Protein AF-A0A526VEE5-F1 (afdb_monomer_lite)

pLDDT: mean 74.76, std 13.21, range [40.16, 92.94]

Structure (mmCIF, N/CA/C/O backbone):
data_AF-A0A526VEE5-F1
#
_entry.id   AF-A0A526VEE5-F1
#
loop_
_atom_site.group_PDB
_atom_site.id
_atom_site.type_symbol
_atom_site.label_atom_id
_atom_site.label_alt_id
_atom_site.label_comp_id
_atom_site.label_asym_id
_atom_site.label_entity_id
_atom_site.label_seq_id
_atom_site.pdbx_PDB_ins_code
_atom_site.Cartn_x
_atom_site.Cartn_y
_atom_site.Cartn_z
_atom_site.occupancy
_atom_site.B_iso_or_equiv
_atom_site.auth_seq_id
_atom_site.auth_comp_id
_atom_site.auth_asym_id
_atom_site.auth_atom_id
_atom_site.pdbx_PDB_model_num
ATOM 1 N N . ALA A 1 1 ? -11.271 16.870 23.318 1.00 62.72 1 ALA A N 1
ATOM 2 C CA . ALA A 1 1 ? -11.645 16.564 21.915 1.00 62.72 1 ALA A CA 1
ATOM 3 C C . ALA A 1 1 ? -10.622 17.085 20.894 1.00 62.72 1 ALA A C 1
ATOM 5 O O . ALA A 1 1 ? -10.266 16.341 19.985 1.00 62.72 1 ALA A O 1
ATOM 6 N N . GLU A 1 2 ? -10.107 18.313 21.037 1.00 77.12 2 GLU A N 1
ATOM 7 C CA . GLU A 1 2 ? -9.151 18.901 20.077 1.00 77.12 2 GLU A CA 1
ATOM 8 C C . GLU A 1 2 ? -7.787 18.197 20.007 1.00 77.12 2 GLU A C 1
ATOM 10 O O . GLU A 1 2 ? -7.292 17.955 18.910 1.00 77.12 2 GLU A O 1
ATOM 15 N N . GLN A 1 3 ? -7.203 17.789 21.142 1.00 77.06 3 GLN A N 1
ATOM 16 C CA . GLN A 1 3 ? -5.915 17.071 21.160 1.00 77.06 3 GLN A CA 1
ATOM 17 C C . GLN A 1 3 ? -5.975 15.736 20.399 1.00 77.06 3 GLN A C 1
ATOM 19 O O . GLN A 1 3 ? -5.050 15.391 19.670 1.00 77.06 3 GLN A O 1
ATOM 24 N N . ARG A 1 4 ? -7.102 15.018 20.492 1.00 74.81 4 ARG A N 1
ATOM 25 C CA . ARG A 1 4 ? -7.322 13.742 19.793 1.00 74.81 4 ARG A CA 1
ATOM 26 C C . ARG A 1 4 ? -7.443 13.939 18.278 1.00 74.81 4 ARG A C 1
ATOM 28 O O . ARG A 1 4 ? -6.853 13.180 17.522 1.00 74.81 4 ARG A O 1
ATOM 35 N N . LYS A 1 5 ? -8.145 14.991 17.832 1.00 75.62 5 LYS A N 1
ATOM 36 C CA . LYS A 1 5 ? -8.223 15.364 16.406 1.00 75.62 5 LYS A CA 1
ATOM 37 C C . LYS A 1 5 ? -6.858 15.783 15.851 1.00 75.62 5 LYS A C 1
ATOM 39 O O . LYS A 1 5 ? -6.501 15.348 14.762 1.00 75.62 5 LYS A O 1
ATOM 44 N N . LYS A 1 6 ? -6.076 16.564 16.609 1.00 78.06 6 LYS A N 1
ATOM 45 C CA . LYS A 1 6 ? -4.706 16.953 16.229 1.00 78.06 6 LYS A CA 1
ATOM 46 C C . LYS A 1 6 ? -3.766 15.749 16.136 1.00 78.06 6 LYS A C 1
ATOM 48 O O . LYS A 1 6 ? -3.015 15.662 15.174 1.00 78.06 6 LYS A O 1
ATOM 53 N N . ALA A 1 7 ? -3.847 14.804 17.074 1.00 80.50 7 ALA A N 1
ATOM 54 C CA . ALA A 1 7 ? -3.053 13.575 17.034 1.00 80.50 7 ALA A CA 1
ATOM 55 C C . ALA A 1 7 ? -3.394 12.698 15.816 1.00 80.50 7 ALA A C 1
ATOM 57 O O . ALA A 1 7 ? -2.491 12.205 15.147 1.00 80.50 7 ALA A O 1
ATOM 58 N N . ILE A 1 8 ? -4.683 12.555 15.485 1.00 78.88 8 ILE A N 1
ATOM 59 C CA . ILE A 1 8 ? -5.128 11.824 14.287 1.00 78.88 8 ILE A CA 1
ATOM 60 C C . ILE A 1 8 ? -4.640 12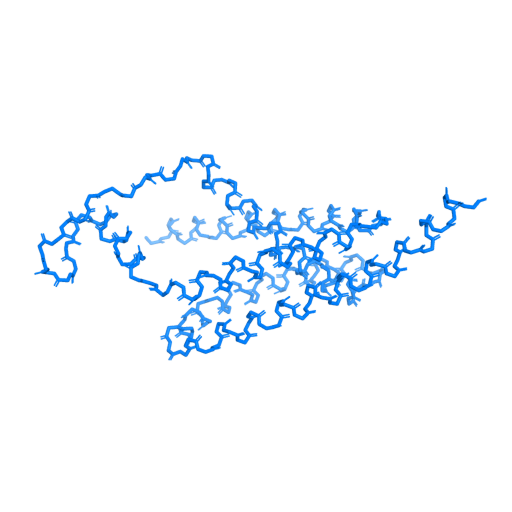.523 13.015 1.00 78.88 8 ILE A C 1
ATOM 62 O O . ILE A 1 8 ? -4.095 11.864 12.137 1.00 78.88 8 ILE A O 1
ATOM 66 N N . LEU A 1 9 ? -4.781 13.850 12.926 1.00 81.56 9 LEU A N 1
ATOM 67 C CA . LEU A 1 9 ? -4.309 14.622 11.776 1.00 81.56 9 LEU A CA 1
ATOM 68 C C . LEU A 1 9 ? -2.792 14.483 11.592 1.00 81.56 9 LEU A C 1
ATOM 70 O O . LEU A 1 9 ? -2.337 14.214 10.485 1.00 81.56 9 LEU A O 1
ATOM 74 N N . LEU A 1 10 ? -2.020 14.607 12.676 1.00 84.62 10 LEU A N 1
ATOM 75 C CA . LEU A 1 10 ? -0.569 14.427 12.651 1.00 84.62 10 LEU A CA 1
ATOM 76 C C . LEU A 1 10 ? -0.190 13.008 12.205 1.00 84.62 10 LEU A C 1
ATOM 78 O O . LEU A 1 10 ? 0.715 12.852 11.393 1.00 84.62 10 LEU A O 1
ATOM 82 N N . GLY A 1 11 ? -0.915 11.989 12.681 1.00 81.56 11 GLY A N 1
ATOM 83 C CA . GLY A 1 11 ? -0.725 10.600 12.266 1.00 81.56 11 GLY A CA 1
ATOM 84 C C . GLY A 1 11 ? -1.011 10.378 10.780 1.00 81.56 11 GLY A C 1
ATOM 85 O O . GLY A 1 11 ? -0.203 9.761 10.094 1.00 81.56 11 GLY A O 1
ATOM 86 N N . VAL A 1 12 ? -2.111 10.931 10.256 1.00 78.50 12 VAL A N 1
ATOM 87 C CA . VAL A 1 12 ? -2.458 10.845 8.825 1.00 78.50 12 VAL A CA 1
ATOM 88 C C . VAL A 1 12 ? -1.414 11.553 7.967 1.00 78.50 12 VAL A C 1
ATOM 90 O O . VAL A 1 12 ? -0.979 10.998 6.959 1.00 78.50 12 VAL A O 1
ATOM 93 N N . VAL A 1 13 ? -0.969 12.746 8.367 1.00 83.56 13 VAL A N 1
ATOM 94 C CA . VAL A 1 13 ? 0.068 13.495 7.644 1.00 83.56 13 VAL A CA 1
ATOM 95 C C . VAL A 1 13 ? 1.393 12.732 7.655 1.00 83.56 13 VAL A C 1
ATOM 97 O O . VAL A 1 13 ? 1.982 12.533 6.596 1.00 83.56 13 VAL A O 1
ATOM 100 N N . ALA A 1 14 ? 1.834 12.238 8.815 1.00 82.56 14 ALA A N 1
ATOM 101 C CA . ALA A 1 14 ? 3.068 11.464 8.932 1.00 82.56 14 ALA A CA 1
ATOM 102 C C . ALA A 1 14 ? 3.020 10.169 8.103 1.00 82.56 14 ALA A C 1
ATOM 104 O O . ALA A 1 14 ? 3.958 9.882 7.360 1.00 82.56 14 ALA A O 1
ATOM 105 N N . ALA A 1 15 ? 1.909 9.427 8.164 1.00 78.62 15 ALA A N 1
ATOM 106 C CA . ALA A 1 15 ? 1.699 8.229 7.352 1.00 78.62 15 ALA A CA 1
ATOM 107 C C . ALA A 1 15 ? 1.706 8.548 5.850 1.00 78.62 15 ALA A C 1
ATOM 109 O O . ALA A 1 15 ? 2.305 7.823 5.061 1.00 78.62 15 ALA A O 1
ATOM 110 N N . THR A 1 16 ? 1.098 9.667 5.450 1.00 78.44 16 THR A N 1
ATOM 111 C CA . THR A 1 16 ? 1.080 10.122 4.052 1.00 78.44 16 THR A CA 1
ATOM 112 C C . THR A 1 16 ? 2.489 10.433 3.555 1.00 78.44 16 THR A C 1
ATOM 114 O O . THR A 1 16 ? 2.872 9.975 2.482 1.00 78.44 16 THR A O 1
ATOM 117 N N . VAL A 1 17 ? 3.288 11.156 4.345 1.00 83.62 17 VAL A N 1
ATOM 118 C CA . VAL A 1 17 ? 4.681 11.478 4.001 1.00 83.62 17 VAL A CA 1
ATOM 119 C C . VAL A 1 17 ? 5.518 10.208 3.869 1.00 83.62 17 VAL A C 1
ATOM 121 O O . VAL A 1 17 ? 6.243 10.065 2.886 1.00 83.62 17 VAL A O 1
ATOM 124 N N . LEU A 1 18 ? 5.379 9.263 4.805 1.00 80.12 18 LEU A N 1
ATOM 125 C CA . LEU A 1 18 ? 6.077 7.979 4.738 1.00 80.12 18 LEU A CA 1
ATOM 126 C C . LEU A 1 18 ? 5.711 7.213 3.460 1.00 80.12 18 LEU A C 1
ATOM 128 O O . LEU A 1 18 ? 6.597 6.715 2.768 1.00 80.12 18 LEU A O 1
ATOM 132 N N . ARG A 1 19 ? 4.423 7.191 3.101 1.00 80.38 19 ARG A N 1
ATOM 133 C CA . ARG A 1 19 ? 3.922 6.513 1.900 1.00 80.38 19 ARG A CA 1
ATOM 134 C C . ARG A 1 19 ? 4.427 7.161 0.612 1.00 80.38 19 ARG A C 1
ATOM 136 O O . ARG A 1 19 ? 4.802 6.449 -0.313 1.00 80.38 19 ARG A O 1
ATOM 143 N N . ILE A 1 20 ? 4.489 8.494 0.563 1.00 80.19 20 ILE A N 1
ATOM 144 C CA . ILE A 1 20 ? 5.091 9.240 -0.556 1.00 80.19 20 ILE A CA 1
ATOM 145 C C . ILE A 1 20 ? 6.585 8.931 -0.669 1.00 80.19 20 ILE A C 1
ATOM 147 O O . ILE A 1 20 ? 7.071 8.670 -1.769 1.00 80.19 20 ILE A O 1
ATOM 151 N N . GLY A 1 21 ? 7.307 8.905 0.453 1.00 82.94 21 GLY A N 1
ATOM 152 C CA . GLY A 1 21 ? 8.719 8.524 0.480 1.00 82.94 21 GLY A CA 1
ATOM 153 C C . GLY A 1 21 ? 8.942 7.102 -0.040 1.00 82.94 21 GLY A C 1
ATOM 154 O O . GLY A 1 21 ? 9.762 6.890 -0.933 1.00 82.94 21 GLY A O 1
ATOM 155 N N . PHE A 1 22 ? 8.162 6.137 0.452 1.00 77.38 22 PHE A N 1
ATOM 156 C CA . PHE A 1 22 ? 8.235 4.744 0.015 1.00 77.38 22 PHE A CA 1
ATOM 157 C C . PHE A 1 22 ? 7.891 4.584 -1.470 1.00 77.38 22 PHE A C 1
ATOM 159 O O . PHE A 1 22 ? 8.574 3.860 -2.191 1.00 77.38 22 PHE A O 1
ATOM 166 N N . ALA A 1 23 ? 6.882 5.310 -1.956 1.00 76.25 23 ALA A N 1
ATOM 167 C CA . ALA A 1 23 ? 6.512 5.341 -3.365 1.00 76.25 23 ALA A CA 1
ATOM 168 C C . ALA A 1 23 ? 7.638 5.866 -4.255 1.00 76.25 23 ALA A C 1
ATOM 170 O O . ALA A 1 23 ? 7.978 5.233 -5.252 1.00 76.25 23 ALA A O 1
ATOM 171 N N . ALA A 1 24 ? 8.250 6.992 -3.883 1.00 78.00 24 ALA A N 1
ATOM 172 C CA . ALA A 1 24 ? 9.354 7.570 -4.641 1.00 78.00 24 ALA A CA 1
ATOM 173 C C . ALA A 1 24 ? 10.543 6.601 -4.732 1.00 78.00 24 ALA A C 1
ATOM 175 O O . ALA A 1 24 ? 11.116 6.422 -5.808 1.00 78.00 24 ALA A O 1
ATOM 176 N N . ILE A 1 25 ? 10.869 5.928 -3.624 1.00 80.38 25 ILE A N 1
ATOM 177 C CA . ILE A 1 25 ? 11.913 4.899 -3.575 1.00 80.38 25 ILE A CA 1
ATOM 178 C C . ILE A 1 25 ? 11.522 3.696 -4.448 1.00 80.38 25 ILE A C 1
ATOM 180 O O . ILE A 1 25 ? 12.329 3.232 -5.249 1.00 80.38 25 ILE A O 1
ATOM 184 N N . THR A 1 26 ? 10.271 3.240 -4.366 1.00 75.12 26 THR A N 1
ATOM 185 C CA . THR A 1 26 ? 9.748 2.098 -5.134 1.00 75.12 26 THR A CA 1
ATOM 186 C C . THR A 1 26 ? 9.758 2.363 -6.634 1.00 75.12 26 THR A C 1
ATOM 188 O O . THR A 1 26 ? 10.127 1.479 -7.392 1.00 75.12 26 THR A O 1
ATOM 191 N N . VAL A 1 27 ? 9.431 3.575 -7.089 1.00 74.62 27 VAL A N 1
ATOM 192 C CA . VAL A 1 27 ? 9.511 3.944 -8.515 1.00 74.62 27 VAL A CA 1
ATOM 193 C C . VAL A 1 27 ? 10.948 3.861 -9.025 1.00 74.62 27 VAL A C 1
ATOM 195 O O . VAL A 1 27 ? 11.180 3.421 -10.148 1.00 74.62 27 VAL A O 1
ATOM 198 N N . LYS A 1 28 ? 11.930 4.248 -8.204 1.00 75.75 28 LYS A N 1
ATOM 199 C CA . LYS A 1 28 ? 13.348 4.100 -8.558 1.00 75.75 28 LYS A CA 1
ATOM 200 C C . LYS A 1 28 ? 13.797 2.641 -8.522 1.00 75.75 28 LYS A C 1
ATOM 202 O O . LYS A 1 28 ? 14.560 2.233 -9.388 1.00 75.75 28 LYS A O 1
ATOM 207 N N . LEU A 1 29 ? 13.287 1.857 -7.575 1.00 72.94 29 LEU A N 1
ATOM 208 C CA . LEU A 1 29 ? 13.526 0.418 -7.502 1.00 72.94 29 LEU A CA 1
ATOM 209 C C . LEU A 1 29 ? 12.853 -0.334 -8.663 1.00 72.94 29 LEU A C 1
ATOM 211 O O . LEU A 1 29 ? 13.414 -1.312 -9.130 1.00 72.94 29 LEU A O 1
ATOM 215 N N . LEU A 1 30 ? 11.698 0.115 -9.167 1.00 69.88 30 LEU A N 1
ATOM 216 C CA . LEU A 1 30 ? 10.987 -0.497 -10.301 1.00 69.88 30 LEU A CA 1
ATOM 217 C C . LEU A 1 30 ? 11.780 -0.434 -11.610 1.00 69.88 30 LEU A C 1
ATOM 219 O O . LEU A 1 30 ? 11.491 -1.205 -12.515 1.00 69.88 30 LEU A O 1
ATOM 223 N N . ALA A 1 31 ? 12.790 0.434 -11.707 1.00 68.12 31 ALA A N 1
ATOM 224 C CA . ALA A 1 31 ? 13.745 0.398 -12.813 1.00 68.12 31 ALA A CA 1
ATOM 225 C C . ALA A 1 31 ? 14.658 -0.847 -12.771 1.00 68.12 31 ALA A C 1
ATOM 227 O O . ALA A 1 31 ? 15.352 -1.133 -13.744 1.00 68.12 31 ALA A O 1
ATOM 228 N N . ILE A 1 32 ? 14.682 -1.580 -11.651 1.00 74.94 32 ILE A N 1
ATOM 229 C CA . ILE A 1 32 ? 15.401 -2.844 -11.505 1.00 74.94 32 ILE A CA 1
ATOM 230 C C . ILE A 1 32 ? 14.524 -3.971 -12.056 1.00 74.94 32 ILE A C 1
ATOM 232 O O . ILE A 1 32 ? 13.465 -4.293 -11.507 1.00 74.94 32 ILE A O 1
ATOM 236 N N . VAL A 1 33 ? 15.016 -4.606 -13.120 1.00 71.62 33 VAL A N 1
ATOM 237 C CA . VAL A 1 33 ? 14.401 -5.782 -13.744 1.00 71.62 33 VAL A CA 1
ATOM 238 C C . VAL A 1 33 ? 14.165 -6.869 -12.690 1.00 71.62 33 VAL A C 1
ATOM 240 O O . VAL A 1 33 ? 15.072 -7.249 -11.951 1.00 71.62 33 VAL A O 1
ATOM 243 N N . GLY A 1 34 ? 12.930 -7.371 -12.615 1.00 76.44 34 GLY A N 1
ATOM 244 C CA . GLY A 1 34 ? 12.530 -8.443 -11.695 1.00 76.44 34 GLY A CA 1
ATOM 245 C C . GLY A 1 34 ? 11.903 -7.986 -10.375 1.00 76.44 34 GLY A C 1
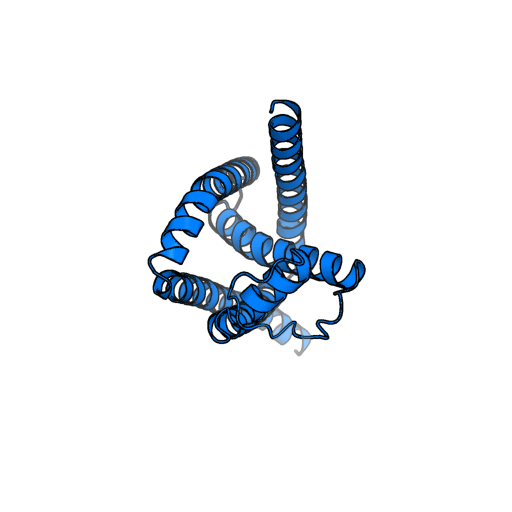ATOM 246 O O . GLY A 1 34 ? 11.275 -8.803 -9.699 1.00 76.44 34 GLY A O 1
ATOM 247 N N . LEU A 1 35 ? 11.955 -6.696 -10.022 1.00 79.75 35 LEU A N 1
ATOM 248 C CA . LEU A 1 35 ? 11.251 -6.214 -8.828 1.00 79.75 35 LEU A CA 1
ATOM 249 C C . LEU A 1 35 ? 9.729 -6.323 -8.976 1.00 79.75 35 LEU A C 1
ATOM 251 O O . LEU A 1 35 ? 9.035 -6.668 -8.021 1.00 79.75 35 LEU A O 1
ATOM 255 N N . LEU A 1 36 ? 9.206 -6.069 -10.176 1.00 81.50 36 LEU A N 1
ATOM 256 C CA . LEU A 1 36 ? 7.778 -6.181 -10.468 1.00 81.50 36 LEU A CA 1
ATOM 257 C C . LEU A 1 36 ? 7.274 -7.621 -10.246 1.00 81.50 36 LEU A C 1
ATOM 259 O O . LEU A 1 36 ? 6.211 -7.822 -9.656 1.00 81.50 36 LEU A O 1
ATOM 263 N N . LEU A 1 37 ? 8.093 -8.618 -10.605 1.00 86.94 37 LEU A N 1
ATOM 264 C CA . LEU A 1 37 ? 7.843 -10.034 -10.321 1.00 86.94 37 LEU A CA 1
ATOM 265 C C . LEU A 1 37 ? 7.860 -10.323 -8.810 1.00 86.94 37 LEU A C 1
ATOM 267 O O . LEU A 1 37 ? 6.937 -10.955 -8.297 1.00 86.94 37 LEU A O 1
ATOM 271 N N . ALA A 1 38 ? 8.869 -9.828 -8.085 1.00 85.62 38 ALA A N 1
ATOM 272 C CA . ALA A 1 38 ? 8.962 -9.988 -6.631 1.00 85.62 38 ALA A CA 1
ATOM 273 C C . ALA A 1 38 ? 7.762 -9.357 -5.901 1.00 85.62 38 ALA A C 1
ATOM 275 O O . ALA A 1 38 ? 7.203 -9.957 -4.982 1.00 85.62 38 ALA A O 1
ATOM 276 N N . GLY A 1 39 ? 7.325 -8.179 -6.349 1.00 83.75 39 GLY A N 1
ATOM 277 C CA . GLY A 1 39 ? 6.132 -7.503 -5.853 1.00 83.75 39 GLY A CA 1
ATOM 278 C C . GLY A 1 39 ? 4.852 -8.306 -6.092 1.00 83.75 39 GLY A C 1
ATOM 279 O O . GLY A 1 39 ? 4.024 -8.419 -5.191 1.00 83.75 39 GLY A O 1
ATOM 280 N N . GLY A 1 40 ? 4.720 -8.929 -7.268 1.00 86.31 40 GLY A N 1
ATOM 281 C CA . GLY A 1 40 ? 3.597 -9.814 -7.583 1.00 86.31 40 GLY A CA 1
ATOM 282 C C . GLY A 1 40 ? 3.561 -11.059 -6.690 1.00 86.31 40 GLY A C 1
ATOM 283 O O . GLY A 1 40 ? 2.506 -11.415 -6.166 1.00 86.31 40 GLY A O 1
ATOM 284 N N . ILE A 1 41 ? 4.718 -11.677 -6.427 1.00 89.31 41 ILE A N 1
ATOM 285 C CA . ILE A 1 41 ? 4.842 -12.817 -5.501 1.00 89.31 41 ILE A CA 1
ATOM 286 C C . ILE A 1 41 ? 4.479 -12.405 -4.065 1.00 89.31 41 ILE A C 1
ATOM 288 O O . ILE A 1 41 ? 3.740 -13.119 -3.382 1.00 89.31 41 ILE A O 1
ATOM 292 N N . LEU A 1 42 ? 4.956 -11.243 -3.608 1.00 86.25 42 LEU A N 1
ATOM 293 C CA . LEU A 1 42 ? 4.624 -10.697 -2.291 1.00 86.25 42 LEU A CA 1
ATOM 294 C C . LEU A 1 42 ? 3.112 -10.453 -2.152 1.00 86.25 42 LEU A C 1
ATOM 296 O O . LEU A 1 42 ? 2.507 -10.864 -1.159 1.00 86.25 42 LEU A O 1
ATOM 300 N N . LEU A 1 43 ? 2.490 -9.835 -3.160 1.00 85.88 43 LEU A N 1
ATOM 301 C CA . LEU A 1 43 ? 1.045 -9.603 -3.199 1.00 85.88 43 LEU A CA 1
ATOM 302 C C . LEU A 1 43 ? 0.251 -10.910 -3.203 1.00 85.88 43 LEU A C 1
ATOM 304 O O . LEU A 1 43 ? -0.759 -11.009 -2.509 1.00 85.88 43 LEU A O 1
ATOM 308 N N . LEU A 1 44 ? 0.723 -11.937 -3.913 1.00 90.06 44 LEU A N 1
ATOM 309 C CA . LEU A 1 44 ? 0.098 -13.259 -3.909 1.00 90.06 44 LEU A CA 1
ATOM 310 C C . LEU A 1 44 ? 0.129 -13.892 -2.507 1.00 90.06 44 LEU A C 1
ATOM 312 O O . LEU A 1 44 ? -0.873 -14.449 -2.054 1.00 90.06 44 LEU A O 1
ATOM 316 N N . TRP A 1 45 ? 1.245 -13.755 -1.783 1.00 88.00 45 TRP A N 1
ATOM 317 C CA . TRP A 1 45 ? 1.353 -14.204 -0.392 1.00 88.00 45 TRP A CA 1
ATOM 318 C C . TRP A 1 45 ? 0.382 -13.456 0.533 1.00 88.00 45 TRP A C 1
ATOM 320 O O . TRP A 1 45 ? -0.288 -14.082 1.360 1.00 88.00 45 TRP A O 1
ATOM 330 N N . VAL A 1 46 ? 0.247 -12.134 0.374 1.00 85.19 46 VAL A N 1
ATOM 331 C CA . VAL A 1 46 ? -0.737 -11.341 1.129 1.00 85.19 46 VAL A CA 1
ATOM 332 C C . VAL A 1 46 ? -2.161 -11.755 0.794 1.00 85.19 46 VAL A C 1
ATOM 334 O O . VAL A 1 46 ? -2.963 -11.930 1.706 1.00 85.19 46 VAL A O 1
ATOM 337 N N . CYS A 1 47 ? -2.467 -11.978 -0.481 1.00 88.44 47 CYS A N 1
ATOM 338 C CA . CYS A 1 47 ? -3.765 -12.465 -0.925 1.00 88.44 47 CYS A CA 1
ATOM 339 C C . CYS A 1 47 ? -4.102 -13.813 -0.272 1.00 88.44 47 CYS A C 1
ATOM 341 O O . CYS A 1 47 ? -5.183 -13.980 0.290 1.00 88.44 47 CYS A O 1
ATOM 343 N N . TRP A 1 48 ? -3.159 -14.758 -0.263 1.00 88.94 48 TRP A N 1
ATOM 344 C CA . TRP A 1 48 ? -3.329 -16.042 0.419 1.00 88.94 48 TRP A CA 1
ATOM 345 C C . TRP A 1 48 ? -3.563 -15.875 1.925 1.00 88.94 48 TRP A C 1
ATOM 347 O O . TRP A 1 48 ? -4.479 -16.474 2.496 1.00 88.94 48 TRP A O 1
ATOM 357 N N . LYS A 1 49 ? -2.760 -15.032 2.580 1.00 84.31 49 LYS A N 1
ATOM 358 C CA . LYS A 1 49 ? -2.901 -14.740 4.008 1.00 84.31 49 LYS A CA 1
ATOM 359 C C . LYS A 1 49 ? -4.265 -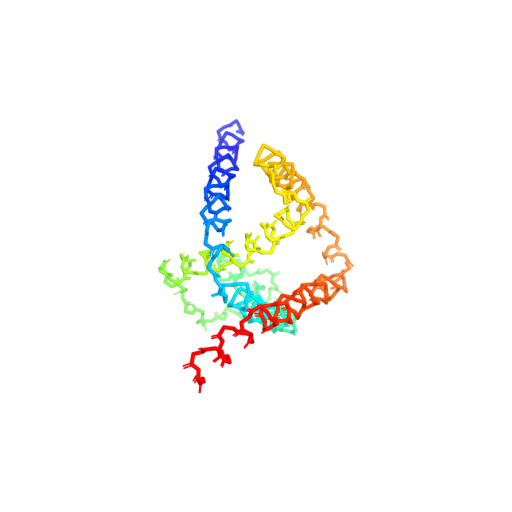14.119 4.320 1.00 84.31 49 LYS A C 1
ATOM 361 O O . LYS A 1 49 ? -4.918 -14.570 5.259 1.00 84.31 49 LYS A O 1
ATOM 366 N N . MET A 1 50 ? -4.697 -13.144 3.523 1.00 83.62 50 MET A N 1
ATOM 367 C CA . MET A 1 50 ? -5.983 -12.467 3.672 1.00 83.62 50 MET A CA 1
ATOM 368 C C . MET A 1 50 ? -7.140 -13.438 3.440 1.00 83.62 50 MET A C 1
ATOM 370 O O . MET A 1 50 ? -8.065 -13.475 4.238 1.00 83.62 50 MET A O 1
ATOM 374 N N . TYR A 1 51 ? -7.073 -14.294 2.418 1.00 88.81 51 TYR A N 1
ATOM 375 C CA . TYR A 1 51 ? -8.072 -15.343 2.200 1.00 88.81 51 TYR A CA 1
ATOM 376 C C . TYR A 1 51 ? -8.211 -16.271 3.412 1.00 88.81 51 TYR A C 1
ATOM 378 O O . TYR A 1 51 ? -9.326 -16.579 3.835 1.00 88.81 51 TYR A O 1
ATOM 386 N N . ARG A 1 52 ? -7.082 -16.686 4.000 1.00 87.06 52 ARG A N 1
ATOM 387 C CA . ARG A 1 52 ? -7.072 -17.520 5.207 1.00 87.06 52 ARG A CA 1
ATOM 388 C C . ARG A 1 52 ? -7.732 -16.804 6.389 1.00 87.06 52 ARG A C 1
ATOM 390 O O . ARG A 1 52 ? -8.543 -17.409 7.075 1.00 87.06 52 ARG A O 1
ATOM 397 N N . GLU A 1 53 ? -7.421 -15.528 6.591 1.00 80.75 53 GLU A N 1
ATOM 398 C CA . GLU A 1 53 ? -7.988 -14.694 7.660 1.00 80.75 53 GLU A CA 1
ATOM 399 C C . GLU A 1 53 ? -9.494 -14.428 7.457 1.00 80.75 53 GLU A C 1
ATOM 401 O O . GLU A 1 53 ? -10.262 -14.481 8.409 1.00 80.75 53 GLU A O 1
ATOM 406 N N . LEU A 1 54 ? -9.955 -14.276 6.210 1.00 79.19 54 LEU A N 1
ATOM 407 C CA . LEU A 1 54 ? -11.381 -14.163 5.862 1.00 79.19 54 LEU A CA 1
ATOM 408 C C . LEU A 1 54 ? -12.164 -15.472 6.091 1.00 79.19 54 LEU A C 1
ATOM 410 O O . LEU A 1 54 ? -13.363 -15.435 6.380 1.00 79.19 54 LEU A O 1
ATOM 414 N N . ARG A 1 55 ? -11.512 -16.629 5.907 1.00 78.94 55 ARG A N 1
ATOM 415 C CA . ARG A 1 55 ? -12.112 -17.969 6.061 1.00 78.94 55 ARG A CA 1
ATOM 416 C C . ARG A 1 55 ? -12.167 -18.414 7.520 1.00 78.94 55 ARG A C 1
ATOM 418 O O . ARG A 1 55 ? -13.137 -19.061 7.912 1.00 78.94 55 ARG A O 1
ATOM 425 N N . THR A 1 56 ? -11.175 -18.046 8.322 1.00 70.56 56 THR A N 1
ATOM 426 C CA . THR A 1 56 ? -11.189 -18.222 9.778 1.00 70.56 56 THR A CA 1
ATOM 427 C C . THR A 1 56 ? -12.003 -17.086 10.406 1.00 70.56 56 THR A C 1
ATOM 429 O O . THR A 1 56 ? -11.472 -16.120 10.933 1.00 70.56 56 THR A O 1
ATOM 432 N N . SER A 1 57 ? -13.326 -17.152 10.261 1.00 54.81 57 SER A N 1
ATOM 433 C CA . SER A 1 57 ? -14.256 -16.125 10.743 1.00 54.81 57 SER A CA 1
ATOM 434 C C . SER A 1 57 ? -14.110 -15.880 12.252 1.00 54.81 57 SER A C 1
ATOM 436 O O . SER A 1 57 ? -14.466 -16.785 12.987 1.00 54.81 57 SER A O 1
ATOM 438 N N . HIS A 1 58 ? -13.680 -14.673 12.663 1.00 51.50 58 HIS A N 1
ATOM 439 C CA . HIS A 1 58 ? -14.007 -13.845 13.860 1.00 51.50 58 HIS A CA 1
ATOM 440 C C . HIS A 1 58 ? -14.352 -14.476 15.239 1.00 51.50 58 HIS A C 1
ATOM 442 O O . HIS A 1 58 ? -14.632 -13.720 16.165 1.00 51.50 58 HIS A O 1
ATOM 448 N N . ALA A 1 59 ? -14.345 -15.795 15.426 1.00 47.88 59 ALA A N 1
ATOM 449 C CA . ALA A 1 59 ? -14.477 -16.437 16.733 1.00 47.88 59 ALA A CA 1
ATOM 450 C C . ALA A 1 59 ? -13.234 -16.124 17.583 1.00 47.88 59 ALA A C 1
ATOM 452 O O . ALA A 1 59 ? -13.365 -15.696 18.723 1.00 47.88 59 ALA A O 1
ATOM 453 N N . ASP A 1 60 ? -12.052 -16.148 16.958 1.00 52.47 60 ASP A N 1
ATOM 454 C CA . ASP A 1 60 ? -10.779 -15.785 17.593 1.00 52.47 60 ASP A CA 1
ATOM 455 C C . ASP A 1 60 ? -10.635 -14.265 17.848 1.00 52.47 60 ASP A C 1
ATOM 457 O O . ASP A 1 60 ? -9.839 -13.846 18.686 1.00 52.47 60 ASP A O 1
ATOM 461 N N . GLU A 1 61 ? -11.364 -13.405 17.120 1.00 51.97 61 GLU A N 1
ATOM 462 C CA . GLU A 1 61 ? -11.244 -11.937 17.242 1.00 51.97 61 GLU A CA 1
ATOM 463 C C . GLU A 1 61 ? -12.140 -11.368 18.351 1.00 51.97 61 GLU A C 1
ATOM 465 O O . GLU A 1 61 ? -11.735 -10.431 19.043 1.00 51.97 61 GLU A O 1
ATOM 470 N N . LEU A 1 62 ? -13.311 -11.981 18.577 1.00 51.28 62 LEU A N 1
ATOM 471 C CA . LEU A 1 62 ? -14.118 -11.780 19.786 1.00 51.28 62 LEU A CA 1
ATOM 472 C C . LEU A 1 62 ? -13.336 -12.219 21.028 1.00 51.28 62 LEU A C 1
ATOM 474 O O . LEU A 1 62 ? -13.177 -11.420 21.944 1.00 51.28 62 LEU A O 1
ATOM 478 N N . GLU A 1 63 ? -12.728 -13.406 20.993 1.00 51.16 63 GLU A N 1
ATOM 479 C CA . GLU A 1 63 ? -11.899 -13.939 22.083 1.00 51.16 63 GLU A CA 1
ATOM 480 C C . GLU A 1 63 ? -10.655 -13.058 22.349 1.00 51.16 63 GLU A C 1
ATOM 482 O O . GLU A 1 63 ? -10.298 -12.778 23.495 1.00 51.16 63 GLU A O 1
ATOM 487 N N . ALA A 1 64 ? -10.021 -12.516 21.299 1.00 52.78 64 ALA A N 1
ATOM 488 C CA . ALA A 1 64 ? -8.915 -11.563 21.430 1.00 52.78 64 ALA A CA 1
ATOM 489 C C . ALA A 1 64 ? -9.349 -10.180 21.958 1.00 52.78 64 ALA A C 1
ATOM 491 O O . ALA A 1 64 ? -8.574 -9.520 22.656 1.00 52.78 64 ALA A O 1
ATOM 492 N N . THR A 1 65 ? -10.566 -9.733 21.637 1.00 51.91 65 THR A N 1
ATOM 493 C CA . THR A 1 65 ? -11.125 -8.457 22.111 1.00 51.91 65 THR A CA 1
ATOM 494 C C . THR A 1 65 ? -11.581 -8.558 23.567 1.00 51.91 65 THR A C 1
ATOM 496 O O . THR A 1 65 ? -11.287 -7.660 24.355 1.00 51.91 65 THR A O 1
ATOM 499 N N . GLU A 1 66 ? -12.209 -9.671 23.953 1.00 57.22 66 GLU A N 1
ATOM 500 C CA . GLU A 1 66 ? -12.576 -9.998 25.338 1.00 57.22 66 GLU A CA 1
ATOM 501 C C . GLU A 1 66 ? -11.327 -10.134 26.230 1.00 57.22 66 GLU A C 1
ATOM 503 O O . GLU A 1 66 ? -11.274 -9.583 27.333 1.00 57.22 66 GLU A O 1
ATOM 508 N N . ALA A 1 67 ? -10.251 -10.743 25.713 1.00 54.91 67 ALA A N 1
ATOM 509 C CA . ALA A 1 67 ? -8.965 -10.833 26.409 1.00 54.91 67 ALA A CA 1
ATOM 510 C C . ALA A 1 67 ? -8.265 -9.471 26.610 1.00 54.91 67 ALA A C 1
ATOM 512 O O . ALA A 1 67 ? -7.469 -9.309 27.539 1.00 54.91 67 ALA A O 1
ATOM 513 N N . LEU A 1 68 ? -8.531 -8.485 25.745 1.00 54.19 68 LEU A N 1
ATOM 514 C CA . LEU A 1 68 ? -7.999 -7.122 25.861 1.00 54.19 68 LEU A CA 1
ATOM 515 C C . LEU A 1 68 ? -8.861 -6.227 26.765 1.00 54.19 68 LEU A C 1
ATOM 517 O O . LEU A 1 68 ? -8.318 -5.317 27.394 1.00 54.19 68 LEU A O 1
ATOM 521 N N . SER A 1 69 ? -10.175 -6.465 26.838 1.00 56.38 69 SER A N 1
ATOM 522 C CA . SER A 1 69 ? -11.120 -5.641 27.601 1.00 56.38 69 SER A CA 1
ATOM 523 C C . SER A 1 69 ? -11.311 -6.084 29.057 1.00 56.38 69 SER A C 1
ATOM 525 O O . SER A 1 69 ? -11.879 -5.312 29.828 1.00 56.38 69 SER A O 1
ATOM 527 N N . ASN A 1 70 ? -10.868 -7.291 29.456 1.00 52.91 70 ASN A N 1
ATOM 528 C CA . ASN A 1 70 ? -11.212 -7.899 30.761 1.00 52.91 70 ASN A CA 1
ATOM 529 C C . ASN A 1 70 ? -12.728 -7.848 31.059 1.00 52.91 70 ASN A C 1
ATOM 531 O O . ASN A 1 70 ? -13.142 -7.767 32.213 1.00 52.91 70 ASN A O 1
ATOM 535 N N . SER A 1 71 ? -13.563 -7.832 30.022 1.00 47.47 71 SER A N 1
ATOM 536 C CA . SER A 1 71 ? -15.016 -7.781 30.154 1.00 47.47 71 SER A CA 1
ATOM 537 C C . SER A 1 71 ? -15.583 -8.945 29.361 1.00 47.47 71 SER A C 1
ATOM 539 O O . SER A 1 71 ? -15.354 -9.023 28.156 1.00 47.47 71 SER A O 1
ATOM 541 N N . ASP A 1 72 ? -16.291 -9.839 30.044 1.00 47.69 72 ASP A N 1
ATOM 542 C CA . ASP A 1 72 ? -17.043 -10.925 29.423 1.00 47.69 72 ASP A CA 1
ATOM 543 C C . ASP A 1 72 ? -18.233 -10.314 28.663 1.00 47.69 72 ASP A C 1
ATOM 545 O O . ASP A 1 72 ? -19.143 -9.743 29.272 1.00 47.69 72 ASP A O 1
ATOM 549 N N . LEU A 1 73 ? -18.177 -10.331 27.328 1.00 55.97 73 LEU A N 1
ATOM 550 C CA . LEU A 1 73 ? -19.203 -9.729 26.473 1.00 55.97 73 LEU A CA 1
ATOM 551 C C . LEU A 1 73 ? -20.307 -10.735 26.115 1.00 55.97 73 LEU A C 1
ATOM 553 O O . LEU A 1 73 ? -21.364 -10.309 25.644 1.00 55.97 73 LEU A O 1
ATOM 557 N N . ASN A 1 74 ? -20.085 -12.036 26.344 1.00 52.53 74 ASN A N 1
ATOM 558 C CA . ASN A 1 74 ? -21.023 -13.106 25.997 1.00 52.53 74 ASN A CA 1
ATOM 559 C C . ASN A 1 74 ? -21.670 -13.794 27.216 1.00 52.53 74 ASN A C 1
ATOM 561 O O . ASN A 1 74 ? -22.666 -14.495 27.044 1.00 52.53 74 ASN A O 1
ATOM 565 N N . ASN A 1 75 ? -21.184 -13.511 28.431 1.00 53.16 75 ASN A N 1
ATOM 566 C CA . ASN A 1 75 ? -21.723 -13.987 29.708 1.00 53.16 75 ASN A CA 1
ATOM 567 C C . ASN A 1 75 ? -21.688 -15.525 29.866 1.00 53.16 75 ASN A C 1
ATOM 569 O O . ASN A 1 75 ? -22.492 -16.088 30.610 1.00 53.16 75 ASN A O 1
ATOM 573 N N . ASP A 1 76 ? -20.779 -16.204 29.161 1.00 59.50 76 ASP A N 1
ATOM 574 C CA . ASP A 1 76 ? -20.646 -17.670 29.128 1.00 59.50 76 ASP A CA 1
ATOM 575 C C . ASP A 1 76 ? -19.575 -18.186 30.114 1.00 59.50 76 ASP A C 1
ATOM 577 O O . ASP A 1 76 ? -19.263 -19.374 30.154 1.00 59.50 76 ASP A O 1
ATOM 581 N N . GLN A 1 77 ? -18.991 -17.302 30.941 1.00 53.34 77 GLN A N 1
ATOM 582 C CA . GLN A 1 77 ? -18.025 -17.623 32.011 1.00 53.34 77 GLN A CA 1
ATOM 583 C C . GLN A 1 77 ? -16.748 -18.358 31.553 1.00 53.34 77 GLN A C 1
ATOM 585 O O . GLN A 1 77 ? -15.919 -18.755 32.378 1.00 53.34 77 GLN A O 1
ATOM 590 N N . ALA A 1 78 ? -16.524 -18.495 30.248 1.00 45.84 78 ALA A N 1
ATOM 591 C CA . ALA A 1 78 ? -15.325 -19.081 29.675 1.00 45.84 78 ALA A CA 1
ATOM 592 C C . ALA A 1 78 ? -14.263 -17.996 29.451 1.00 45.84 78 ALA A C 1
ATOM 594 O O . ALA A 1 78 ? -14.045 -17.528 28.337 1.00 45.84 78 ALA A O 1
ATOM 595 N N . VAL A 1 79 ? -13.554 -17.598 30.512 1.00 44.91 79 VAL A N 1
ATOM 596 C CA . VAL A 1 79 ? -12.330 -16.797 30.348 1.00 44.91 79 VAL A CA 1
ATOM 597 C C . VAL A 1 79 ? -11.261 -17.698 29.728 1.00 44.91 79 VAL A C 1
ATOM 599 O O . VAL A 1 79 ? -10.557 -18.441 30.419 1.00 44.91 79 VAL A O 1
ATOM 602 N N . ALA A 1 80 ? -11.165 -17.663 28.402 1.00 44.47 80 ALA A N 1
ATOM 603 C CA . ALA A 1 80 ? -10.213 -18.445 27.637 1.00 44.47 80 ALA A CA 1
ATOM 604 C C . ALA A 1 80 ? -8.777 -17.972 27.911 1.00 44.47 80 ALA A C 1
ATOM 606 O O . ALA A 1 80 ? -8.289 -16.944 27.434 1.00 44.47 80 ALA A O 1
ATOM 607 N N . GLY A 1 81 ? -8.072 -18.749 28.728 1.00 46.44 81 GLY A N 1
ATOM 608 C CA . GLY A 1 81 ? -6.649 -18.585 28.960 1.00 46.44 81 GLY A CA 1
ATOM 609 C C . GLY A 1 81 ? -5.824 -18.981 27.732 1.00 46.44 81 GLY A C 1
ATOM 610 O O . GLY A 1 81 ? -5.936 -20.102 27.244 1.00 46.44 81 GLY A O 1
ATOM 611 N N . LYS A 1 82 ? -4.878 -18.095 27.379 1.00 44.50 82 LYS A N 1
ATOM 612 C CA . LYS A 1 82 ? -3.703 -18.267 26.490 1.00 44.50 82 LYS A CA 1
ATOM 613 C C . LYS A 1 82 ? -3.853 -17.807 25.033 1.00 44.50 82 LYS A C 1
ATOM 615 O O . LYS A 1 82 ? -3.637 -18.581 24.106 1.00 44.50 82 LYS A O 1
ATOM 620 N N . THR A 1 83 ? -3.932 -16.496 24.817 1.00 45.34 83 THR A N 1
ATOM 621 C CA . THR A 1 83 ? -3.346 -15.894 23.606 1.00 45.34 83 THR A CA 1
ATOM 622 C C . THR A 1 83 ? -1.960 -15.325 23.917 1.00 45.34 83 THR A C 1
ATOM 624 O O . THR A 1 83 ? -1.759 -14.451 24.761 1.00 45.34 83 THR A O 1
ATOM 627 N N . LYS A 1 84 ? -0.943 -15.883 23.251 1.00 44.22 84 LYS A N 1
ATOM 628 C CA . LYS A 1 84 ? 0.457 -15.450 23.338 1.00 44.22 84 LYS A CA 1
ATOM 629 C C . LYS A 1 84 ? 0.527 -13.996 22.850 1.00 44.22 84 LYS A C 1
ATOM 631 O O . LYS A 1 84 ? 0.335 -13.756 21.660 1.00 44.22 84 LYS A O 1
ATOM 636 N N . ARG A 1 85 ? 0.768 -13.024 23.743 1.00 50.53 85 ARG A N 1
ATOM 637 C CA . ARG A 1 85 ? 0.935 -11.606 23.363 1.00 50.53 85 ARG A CA 1
ATOM 638 C C . ARG A 1 85 ? 1.963 -11.521 22.230 1.00 50.53 85 ARG A C 1
ATOM 640 O O . ARG A 1 85 ? 3.119 -11.898 22.429 1.00 50.53 85 ARG A O 1
ATOM 647 N N . LYS A 1 86 ? 1.543 -11.071 21.040 1.00 54.50 86 LYS A N 1
ATOM 648 C CA . LYS A 1 86 ? 2.466 -10.819 19.923 1.00 54.50 86 LYS A CA 1
ATOM 649 C C . LYS A 1 86 ? 3.514 -9.824 20.418 1.00 54.50 86 LYS A C 1
ATOM 651 O O . LYS A 1 86 ? 3.165 -8.801 21.006 1.00 54.50 86 LYS A O 1
ATOM 656 N N . THR A 1 87 ? 4.792 -10.144 20.244 1.00 79.75 87 THR A N 1
ATOM 657 C CA . THR A 1 87 ? 5.875 -9.265 20.702 1.00 79.75 87 THR A CA 1
ATOM 658 C C . THR A 1 87 ? 5.800 -7.928 19.961 1.00 79.75 87 THR A C 1
ATOM 660 O O . THR A 1 87 ? 5.313 -7.872 18.830 1.00 79.75 87 THR A O 1
ATOM 663 N N . LEU A 1 88 ? 6.299 -6.843 20.563 1.00 77.12 88 LEU A N 1
ATOM 664 C CA . LEU A 1 88 ? 6.336 -5.526 19.907 1.00 77.12 88 LEU A CA 1
ATOM 665 C C . LEU A 1 88 ? 7.020 -5.594 18.530 1.00 77.12 88 LEU A C 1
ATOM 667 O O . LEU A 1 88 ? 6.563 -4.963 17.582 1.00 77.12 88 LEU A O 1
ATOM 671 N N . GLY A 1 89 ? 8.051 -6.436 18.396 1.00 80.94 89 GLY A N 1
ATOM 672 C CA . GLY A 1 89 ? 8.710 -6.706 17.116 1.00 80.94 89 GLY A CA 1
ATOM 673 C C . GLY A 1 89 ? 7.812 -7.422 16.103 1.00 80.94 89 GLY A C 1
ATOM 674 O O . GLY A 1 89 ? 7.830 -7.078 14.927 1.00 80.94 89 GLY A O 1
ATOM 675 N N . GLN A 1 90 ? 6.974 -8.368 16.539 1.00 70.75 90 GLN A N 1
ATOM 676 C CA . GLN A 1 90 ? 6.007 -9.026 15.658 1.00 70.75 90 GLN A CA 1
ATOM 677 C C . GLN A 1 90 ? 4.923 -8.051 15.180 1.00 70.75 90 GLN A C 1
ATOM 679 O O . GLN A 1 90 ? 4.520 -8.114 14.020 1.00 70.75 90 GLN A O 1
ATOM 684 N N . ALA A 1 91 ? 4.470 -7.144 16.050 1.00 70.19 91 ALA A N 1
ATOM 685 C CA . ALA A 1 91 ? 3.536 -6.086 15.676 1.00 70.19 91 ALA A CA 1
ATOM 686 C C . ALA A 1 91 ? 4.174 -5.108 14.674 1.00 70.19 91 ALA A C 1
ATOM 688 O O . ALA A 1 91 ? 3.584 -4.840 13.631 1.00 70.19 91 ALA A O 1
ATOM 689 N N . ALA A 1 92 ? 5.406 -4.658 14.934 1.00 70.19 92 ALA A N 1
ATOM 690 C CA . ALA A 1 92 ? 6.155 -3.795 14.022 1.00 70.19 92 ALA A CA 1
ATOM 691 C C . ALA A 1 92 ? 6.371 -4.455 12.650 1.00 70.19 92 ALA A C 1
ATOM 693 O O . ALA A 1 92 ? 6.093 -3.842 11.623 1.00 70.19 92 ALA A O 1
ATOM 694 N N . LEU A 1 93 ? 6.784 -5.727 12.619 1.00 73.12 93 LEU A N 1
ATOM 695 C CA . LEU A 1 93 ? 6.964 -6.476 11.375 1.00 73.12 93 LEU A CA 1
ATOM 696 C C . LEU A 1 93 ? 5.642 -6.642 10.613 1.00 73.12 93 LEU A C 1
ATOM 698 O O . LEU A 1 93 ? 5.622 -6.508 9.395 1.00 73.12 93 LEU A O 1
ATOM 702 N N . GLN A 1 94 ? 4.527 -6.901 11.308 1.00 67.69 94 GLN A N 1
ATOM 703 C CA . GLN A 1 94 ? 3.207 -6.974 10.673 1.00 67.69 94 GLN A CA 1
ATOM 704 C C . GLN A 1 94 ? 2.787 -5.636 10.060 1.00 67.69 94 GLN A C 1
ATOM 706 O O . GLN A 1 94 ? 2.269 -5.642 8.946 1.00 67.69 94 GLN A O 1
ATOM 711 N N . ILE A 1 95 ? 3.047 -4.518 10.746 1.00 69.88 95 ILE A N 1
ATOM 712 C CA . ILE A 1 95 ? 2.773 -3.168 10.234 1.00 69.88 95 ILE A CA 1
ATOM 713 C C . ILE A 1 95 ? 3.605 -2.901 8.977 1.00 69.88 95 ILE A C 1
ATOM 715 O O . ILE A 1 95 ? 3.042 -2.529 7.954 1.00 69.88 95 ILE A O 1
ATOM 719 N N . VAL A 1 96 ? 4.916 -3.154 9.020 1.00 71.19 96 VAL A N 1
ATOM 720 C CA . VAL A 1 96 ? 5.811 -2.923 7.874 1.00 71.19 96 VAL A CA 1
ATOM 721 C C . VAL A 1 96 ? 5.421 -3.795 6.681 1.00 71.19 96 VAL A C 1
ATOM 723 O O . VAL A 1 96 ? 5.294 -3.290 5.573 1.00 71.19 96 VAL A O 1
ATOM 726 N N . VAL A 1 97 ? 5.180 -5.094 6.885 1.00 73.12 97 VAL A N 1
ATOM 727 C CA . VAL A 1 97 ? 4.792 -6.004 5.794 1.00 73.12 97 VAL A CA 1
ATOM 728 C C . VAL A 1 97 ? 3.448 -5.604 5.180 1.00 73.12 97 VAL A C 1
ATOM 730 O O . VAL A 1 97 ? 3.299 -5.658 3.958 1.00 73.12 97 VAL A O 1
ATOM 733 N N . ALA A 1 98 ? 2.476 -5.192 5.999 1.00 73.75 98 ALA A N 1
ATOM 734 C CA . ALA A 1 98 ? 1.183 -4.718 5.513 1.00 73.75 98 ALA A CA 1
ATOM 735 C C . ALA A 1 98 ? 1.323 -3.416 4.713 1.00 73.75 98 ALA A C 1
ATOM 737 O O . ALA A 1 98 ? 0.771 -3.321 3.619 1.00 73.75 98 ALA A O 1
ATOM 738 N N . ASP A 1 99 ? 2.097 -2.452 5.216 1.00 75.31 99 ASP A N 1
ATOM 739 C CA . ASP A 1 99 ? 2.281 -1.156 4.565 1.00 75.31 99 ASP A CA 1
ATOM 740 C C . ASP A 1 99 ? 3.065 -1.282 3.254 1.00 75.31 99 ASP A C 1
ATOM 742 O O . ASP A 1 99 ? 2.662 -0.708 2.250 1.00 75.31 99 ASP A O 1
ATOM 746 N N . VAL A 1 100 ? 4.112 -2.115 3.203 1.00 74.88 100 VAL A N 1
ATOM 747 C CA . VAL A 1 100 ? 4.848 -2.417 1.961 1.00 74.88 100 VAL A CA 1
ATOM 748 C C . VAL A 1 100 ? 3.934 -3.075 0.931 1.00 74.88 100 VAL A C 1
ATOM 750 O O . VAL A 1 100 ? 3.894 -2.655 -0.221 1.00 74.88 100 VAL A O 1
ATOM 753 N N . SER A 1 101 ? 3.157 -4.080 1.331 1.00 75.81 101 SER A N 1
ATOM 754 C CA . SER A 1 101 ? 2.316 -4.821 0.382 1.00 75.81 101 SER A CA 1
ATOM 755 C C . SER A 1 101 ? 1.160 -3.974 -0.157 1.00 75.81 101 SER A C 1
ATOM 757 O O . SER A 1 101 ? 0.841 -4.075 -1.336 1.00 75.81 101 SER A O 1
ATOM 759 N N . MET A 1 102 ? 0.578 -3.119 0.695 1.00 78.44 102 MET A N 1
ATOM 760 C CA . MET A 1 102 ? -0.501 -2.179 0.360 1.00 78.44 102 MET A CA 1
ATOM 761 C C . MET A 1 102 ? 0.010 -0.840 -0.203 1.00 78.44 102 MET A C 1
ATOM 763 O O . MET A 1 102 ? -0.765 0.075 -0.479 1.00 78.44 102 MET A O 1
ATOM 767 N N . SER A 1 103 ? 1.317 -0.609 -0.259 1.00 74.69 103 SER A N 1
ATOM 768 C CA . SER A 1 103 ? 1.879 0.553 -0.954 1.00 74.69 103 SER A CA 1
ATOM 769 C C . SER A 1 103 ? 2.413 0.153 -2.316 1.00 74.69 103 SER A C 1
ATOM 771 O O . SER A 1 103 ? 2.334 0.955 -3.238 1.00 74.69 103 SER A O 1
ATOM 773 N N . LEU A 1 104 ? 2.890 -1.082 -2.472 1.00 74.19 104 LEU A N 1
ATOM 774 C CA . LEU A 1 104 ? 3.369 -1.610 -3.739 1.00 74.19 104 LEU A CA 1
ATOM 775 C C . LEU A 1 104 ? 2.249 -1.652 -4.793 1.00 74.19 104 LEU A C 1
ATOM 777 O O . LEU A 1 104 ? 2.424 -1.097 -5.872 1.00 74.19 104 LEU A O 1
ATOM 781 N N . ASP A 1 105 ? 1.072 -2.190 -4.474 1.00 75.12 105 ASP A N 1
ATOM 782 C CA . ASP A 1 105 ? -0.106 -2.168 -5.359 1.00 75.12 105 ASP A CA 1
ATOM 783 C C . ASP A 1 105 ? -0.557 -0.738 -5.721 1.00 75.12 105 ASP A C 1
ATOM 785 O O . ASP A 1 105 ? -0.771 -0.422 -6.894 1.00 75.12 105 ASP A O 1
ATOM 789 N N . ASN A 1 106 ? -0.625 0.153 -4.731 1.00 76.88 106 ASN A N 1
ATOM 790 C CA . ASN A 1 106 ? -1.024 1.547 -4.911 1.00 76.88 106 ASN A CA 1
ATOM 791 C C . ASN A 1 106 ? -0.023 2.335 -5.772 1.00 76.88 106 ASN A C 1
ATOM 793 O O . ASN A 1 106 ? -0.419 3.168 -6.586 1.00 76.88 106 ASN A O 1
ATOM 797 N N . VAL A 1 107 ? 1.276 2.069 -5.625 1.00 74.31 107 VAL A N 1
ATOM 798 C CA . VAL A 1 107 ? 2.333 2.742 -6.390 1.00 74.31 107 VAL A CA 1
ATOM 799 C C . VAL A 1 107 ? 2.421 2.195 -7.802 1.00 74.31 107 VAL A C 1
ATOM 801 O O . VAL A 1 107 ? 2.529 2.992 -8.728 1.00 74.31 107 VAL A O 1
ATOM 804 N N . LEU A 1 108 ? 2.327 0.878 -8.005 1.00 72.69 108 LEU A N 1
ATOM 805 C CA . LEU A 1 108 ? 2.314 0.305 -9.351 1.00 72.69 108 LEU A CA 1
ATOM 806 C C . LEU A 1 108 ? 1.087 0.740 -10.156 1.00 72.69 108 LEU A C 1
ATOM 808 O O . LEU A 1 108 ? 1.224 1.006 -11.349 1.00 72.69 108 LEU A O 1
ATOM 812 N N . ALA A 1 109 ? -0.081 0.879 -9.523 1.00 75.00 109 ALA A N 1
ATOM 813 C CA . ALA A 1 109 ? -1.279 1.387 -10.187 1.00 75.00 109 ALA A CA 1
ATOM 814 C C . ALA A 1 109 ? -1.090 2.832 -10.685 1.00 75.00 109 ALA A C 1
ATOM 816 O O . ALA A 1 109 ? -1.347 3.131 -11.853 1.00 75.00 109 ALA A O 1
ATOM 817 N N . VAL A 1 110 ? -0.582 3.726 -9.827 1.00 74.69 110 VAL A N 1
ATOM 818 C CA . VAL A 1 110 ? -0.353 5.135 -10.191 1.00 74.69 110 VAL A CA 1
ATOM 819 C C . VAL A 1 110 ? 0.824 5.279 -11.160 1.00 74.69 110 VAL A C 1
ATOM 821 O O . VAL A 1 110 ? 0.719 6.016 -12.136 1.00 74.69 110 VAL A O 1
ATOM 824 N N . ALA A 1 111 ? 1.925 4.555 -10.950 1.00 70.56 111 ALA A N 1
ATOM 825 C CA . ALA A 1 111 ? 3.084 4.566 -11.844 1.00 70.56 111 ALA A CA 1
ATOM 826 C C . ALA A 1 111 ? 2.757 3.978 -13.226 1.00 70.56 111 ALA A C 1
ATOM 828 O O . ALA A 1 111 ? 3.249 4.474 -14.236 1.00 70.56 111 ALA A O 1
ATOM 829 N N . GLY A 1 112 ? 1.888 2.965 -13.289 1.00 69.31 112 GLY A N 1
ATOM 830 C CA . GLY A 1 112 ? 1.362 2.428 -14.541 1.00 69.31 112 GLY A CA 1
ATOM 831 C C . GLY A 1 112 ? 0.529 3.447 -15.321 1.00 69.31 112 GLY A C 1
ATOM 832 O O . GLY A 1 112 ? 0.619 3.476 -16.546 1.00 69.31 112 GLY A O 1
ATOM 833 N N . ALA A 1 113 ? -0.221 4.304 -14.621 1.00 72.94 113 ALA A N 1
ATOM 834 C CA . ALA A 1 113 ? -1.047 5.352 -15.220 1.00 72.94 113 ALA A CA 1
ATOM 835 C C . ALA A 1 113 ? -0.280 6.648 -15.554 1.00 72.94 113 ALA A C 1
ATOM 837 O O . ALA A 1 113 ? -0.688 7.378 -16.451 1.00 72.94 113 ALA A O 1
ATOM 838 N N . ALA A 1 114 ? 0.815 6.944 -14.846 1.00 72.62 114 ALA A N 1
ATOM 839 C CA . ALA A 1 114 ? 1.526 8.225 -14.907 1.00 72.62 114 ALA A CA 1
ATOM 840 C C . ALA A 1 114 ? 2.951 8.120 -15.481 1.00 72.62 114 ALA A C 1
ATOM 842 O O . ALA A 1 114 ? 3.808 8.933 -15.116 1.00 72.62 114 ALA A O 1
ATOM 843 N N . ARG A 1 115 ? 3.218 7.118 -16.338 1.00 59.75 115 ARG A N 1
ATOM 844 C CA . ARG A 1 115 ? 4.531 6.920 -16.978 1.00 59.75 115 ARG A CA 1
ATOM 845 C C . ARG A 1 115 ? 5.013 8.266 -17.547 1.00 59.75 115 ARG A C 1
ATOM 847 O O . ARG A 1 115 ? 4.316 8.877 -18.344 1.00 59.75 115 ARG A O 1
ATOM 854 N N . ASP A 1 116 ? 6.145 8.746 -17.028 1.00 65.62 116 ASP A N 1
ATOM 855 C CA . ASP A 1 116 ? 6.867 9.980 -17.395 1.00 65.62 116 ASP A CA 1
ATOM 856 C C . ASP A 1 116 ? 6.492 11.313 -16.709 1.00 65.62 116 ASP A C 1
ATOM 858 O O . ASP A 1 116 ? 7.258 12.275 -16.809 1.00 65.62 116 ASP A O 1
ATOM 862 N N . HIS A 1 117 ? 5.428 11.395 -15.897 1.00 78.94 117 HIS A N 1
ATOM 863 C CA . HIS A 1 117 ? 5.064 12.646 -15.204 1.00 78.94 117 HIS A CA 1
ATOM 864 C C . HIS A 1 117 ? 5.171 12.557 -13.675 1.00 78.94 117 HIS A C 1
ATOM 866 O O . HIS A 1 117 ? 4.186 12.353 -12.963 1.00 78.94 117 HIS A O 1
ATOM 872 N N . PHE A 1 118 ? 6.375 12.811 -13.147 1.00 75.12 118 PHE A N 1
ATOM 873 C CA . PHE A 1 118 ? 6.650 12.802 -11.701 1.00 75.12 118 PHE A CA 1
ATOM 874 C C . PHE A 1 118 ? 5.680 13.670 -10.861 1.00 75.12 118 PHE A C 1
ATOM 876 O O . PHE A 1 118 ? 5.210 13.186 -9.829 1.00 75.12 118 PHE A O 1
ATOM 883 N N . PRO A 1 119 ? 5.283 14.893 -11.282 1.00 83.06 119 PRO A N 1
ATOM 884 C CA . PRO A 1 119 ? 4.281 15.673 -10.547 1.00 83.06 119 PRO A CA 1
ATOM 885 C C . PRO A 1 119 ? 2.891 15.021 -10.523 1.00 83.06 119 PRO A C 1
ATOM 887 O O . PRO A 1 119 ? 2.205 15.070 -9.504 1.00 83.06 119 PRO A O 1
ATOM 890 N N . VAL A 1 120 ? 2.484 14.370 -11.618 1.00 82.19 120 VAL A N 1
ATOM 891 C CA . VAL A 1 120 ? 1.190 13.675 -11.719 1.00 82.19 120 VAL A CA 1
ATOM 892 C C . VAL A 1 120 ? 1.160 12.465 -10.784 1.00 82.19 120 VAL A C 1
ATOM 894 O O . VAL A 1 120 ? 0.143 12.227 -10.135 1.00 82.19 120 VAL A O 1
ATOM 897 N N . LEU A 1 121 ? 2.286 11.760 -10.629 1.00 79.38 121 LEU A N 1
ATOM 898 C CA . LEU A 1 121 ? 2.425 10.661 -9.670 1.00 79.38 121 LEU A CA 1
ATOM 899 C C . LEU A 1 121 ? 2.216 11.127 -8.224 1.00 79.38 121 LEU A C 1
ATOM 901 O O . LEU A 1 121 ? 1.472 10.490 -7.481 1.00 79.38 121 LEU A O 1
ATOM 905 N N . ILE A 1 122 ? 2.829 12.248 -7.826 1.00 80.25 122 ILE A N 1
ATOM 906 C CA . ILE A 1 122 ? 2.669 12.799 -6.470 1.00 80.25 122 ILE A CA 1
ATOM 907 C C . ILE A 1 122 ? 1.214 13.208 -6.224 1.00 80.25 122 ILE A C 1
ATOM 909 O O . ILE A 1 122 ? 0.646 12.855 -5.191 1.00 80.25 122 ILE A O 1
ATOM 913 N N . ILE A 1 123 ? 0.598 13.919 -7.172 1.00 85.31 123 ILE A N 1
ATOM 914 C CA . ILE A 1 123 ? -0.799 14.356 -7.055 1.00 85.31 123 ILE A CA 1
ATOM 915 C C . ILE A 1 123 ? -1.734 13.146 -6.966 1.00 85.31 123 ILE A C 1
ATOM 917 O O . ILE A 1 123 ? -2.586 13.098 -6.079 1.00 85.31 123 ILE A O 1
ATOM 921 N N . GLY A 1 124 ? -1.547 12.149 -7.834 1.00 84.44 124 GLY A N 1
ATOM 922 C CA . GLY A 1 124 ? -2.325 10.913 -7.823 1.00 84.44 124 GLY A CA 1
ATOM 923 C C . GLY A 1 124 ? -2.184 10.150 -6.507 1.00 84.44 124 GLY A C 1
ATOM 924 O O . GLY A 1 124 ? -3.179 9.681 -5.958 1.00 84.44 124 GLY A O 1
ATOM 925 N N . LEU A 1 125 ? -0.974 10.094 -5.946 1.00 81.25 125 LEU A N 1
ATOM 926 C CA . L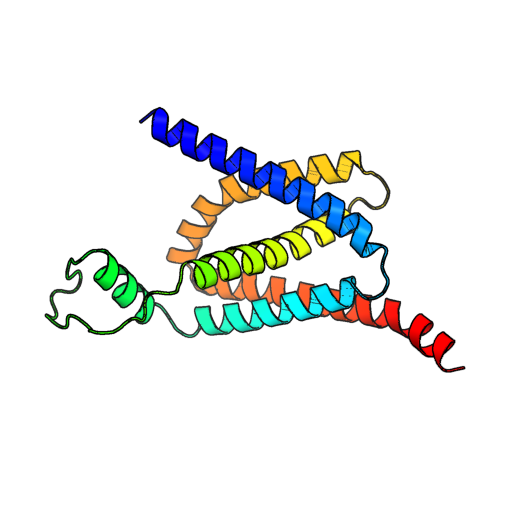EU A 1 125 ? -0.712 9.428 -4.674 1.00 81.25 125 LEU A CA 1
ATOM 927 C C . LEU A 1 125 ? -1.372 10.148 -3.490 1.00 81.25 125 LEU A C 1
ATOM 929 O O . LEU A 1 125 ? -2.030 9.504 -2.674 1.00 81.25 125 LEU A O 1
ATOM 933 N N . VAL A 1 126 ? -1.253 11.477 -3.413 1.00 83.50 126 VAL A N 1
ATOM 934 C CA . VAL A 1 126 ? -1.917 12.289 -2.377 1.00 83.50 126 VAL A CA 1
ATOM 935 C C . VAL A 1 126 ? -3.435 12.139 -2.469 1.00 83.50 126 VAL A C 1
ATOM 937 O O . VAL A 1 126 ? -4.094 11.904 -1.453 1.00 83.50 126 VAL A O 1
ATOM 940 N N . LEU A 1 127 ? -3.987 12.216 -3.683 1.00 86.25 127 LEU A N 1
ATOM 941 C CA . LEU A 1 127 ? -5.417 12.049 -3.925 1.00 86.25 127 LEU A CA 1
ATOM 942 C C . LEU A 1 127 ? -5.896 10.647 -3.525 1.00 86.25 127 LEU A C 1
ATOM 944 O O . LEU A 1 127 ? -6.901 10.524 -2.827 1.00 86.25 127 LEU A O 1
ATOM 948 N N . SER A 1 128 ? -5.160 9.599 -3.903 1.00 84.25 128 SER A N 1
ATOM 949 C CA . SER A 1 128 ? -5.476 8.213 -3.546 1.00 84.25 128 SER A CA 1
ATOM 950 C C . SER A 1 128 ? -5.505 8.008 -2.031 1.00 84.25 128 SER A C 1
ATOM 952 O O . SER A 1 128 ? -6.448 7.422 -1.502 1.00 84.25 128 SER A O 1
ATOM 954 N N . ILE A 1 129 ? -4.518 8.541 -1.302 1.00 81.50 129 ILE A N 1
ATOM 955 C CA . ILE A 1 129 ? -4.453 8.426 0.164 1.00 81.50 129 ILE A CA 1
ATO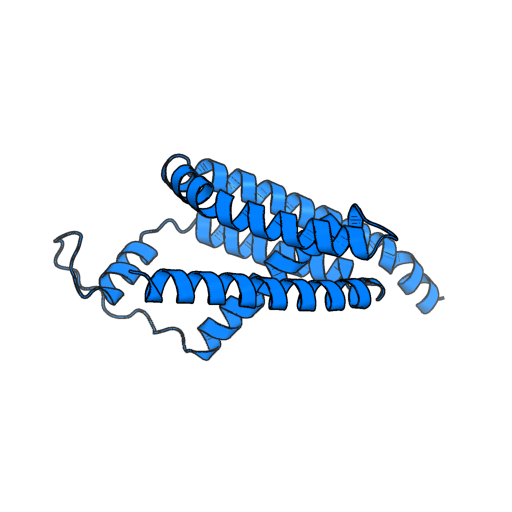M 956 C C . ILE A 1 129 ? -5.621 9.161 0.826 1.00 81.50 129 ILE A C 1
ATOM 958 O O . ILE A 1 129 ? -6.256 8.615 1.731 1.00 81.50 129 ILE A O 1
ATOM 962 N N . ALA A 1 130 ? -5.936 10.373 0.364 1.00 83.25 130 ALA A N 1
ATOM 963 C CA . ALA A 1 130 ? -7.061 11.144 0.881 1.00 83.25 130 ALA A CA 1
ATOM 964 C C . ALA A 1 130 ? -8.395 10.412 0.659 1.00 83.25 130 ALA A C 1
ATOM 966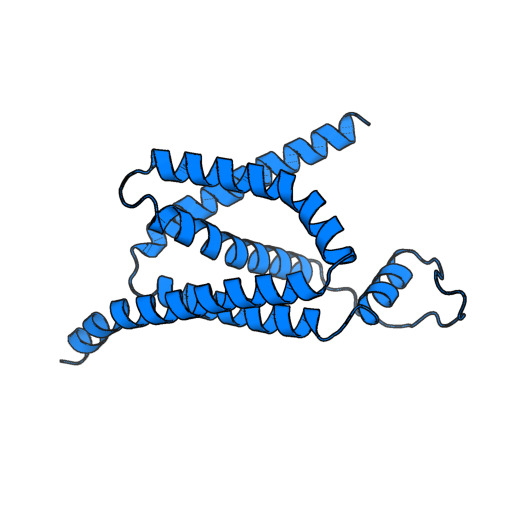 O O . ALA A 1 130 ? -9.177 10.253 1.601 1.00 83.25 130 ALA A O 1
ATOM 967 N N . LEU A 1 131 ? -8.630 9.906 -0.559 1.00 85.94 131 LEU A N 1
ATOM 968 C CA . LEU A 1 131 ? -9.825 9.129 -0.884 1.00 85.94 131 LEU A CA 1
ATOM 969 C C . LEU A 1 131 ? -9.914 7.852 -0.052 1.00 85.94 131 LEU A C 1
ATOM 971 O O . LEU A 1 131 ? -10.981 7.552 0.471 1.00 85.94 131 LEU A O 1
ATOM 975 N N . MET A 1 132 ? -8.808 7.131 0.131 1.00 83.75 132 MET A N 1
ATOM 976 C CA . MET A 1 132 ? -8.778 5.909 0.931 1.00 83.75 132 MET A CA 1
ATOM 977 C C . MET A 1 132 ? -9.081 6.192 2.409 1.00 83.75 132 MET A C 1
ATOM 979 O O . MET A 1 132 ? -9.838 5.446 3.023 1.00 83.75 132 MET A O 1
ATOM 983 N N . GLY A 1 133 ? -8.576 7.298 2.969 1.00 79.56 133 GLY A N 1
ATOM 984 C CA . GLY A 1 133 ? -8.886 7.726 4.337 1.00 79.56 133 GLY A CA 1
ATOM 985 C C . GLY A 1 133 ? -10.369 8.050 4.551 1.00 79.56 133 GLY A C 1
ATOM 986 O O . GLY A 1 133 ? -10.954 7.648 5.558 1.00 79.56 133 GLY A O 1
ATOM 987 N N . LEU A 1 134 ? -11.003 8.722 3.584 1.00 83.31 134 LEU A N 1
ATOM 988 C CA . LEU A 1 134 ? -12.443 9.006 3.616 1.00 83.31 134 LEU A CA 1
ATOM 989 C C . LEU A 1 134 ? -13.279 7.736 3.385 1.00 83.31 134 LEU A C 1
ATOM 991 O O . LEU A 1 134 ? -14.246 7.477 4.106 1.00 83.31 134 LEU A O 1
ATOM 995 N N . ALA A 1 135 ? -12.884 6.914 2.411 1.00 86.31 135 ALA A N 1
ATOM 996 C CA . ALA A 1 135 ? -13.577 5.689 2.038 1.00 86.31 135 ALA A CA 1
ATOM 997 C C . ALA A 1 135 ? -13.463 4.597 3.105 1.00 86.31 135 ALA A C 1
ATOM 999 O O . ALA A 1 135 ? -14.399 3.819 3.253 1.00 86.31 135 ALA A O 1
ATOM 1000 N N . ALA A 1 136 ? -12.379 4.546 3.885 1.00 83.00 136 ALA A N 1
ATOM 1001 C CA . ALA A 1 136 ? -12.141 3.497 4.877 1.00 83.00 136 ALA A CA 1
ATOM 1002 C C . ALA A 1 136 ? -13.300 3.349 5.872 1.00 83.00 136 ALA A C 1
ATOM 1004 O O . ALA A 1 136 ? -13.735 2.235 6.154 1.00 83.00 136 ALA A O 1
ATOM 1005 N N . THR A 1 137 ? -13.859 4.465 6.351 1.00 81.44 137 THR A N 1
ATOM 1006 C CA . THR A 1 137 ? -14.978 4.435 7.312 1.00 81.44 137 THR A CA 1
ATOM 1007 C C . THR A 1 137 ? -16.259 3.908 6.659 1.00 81.44 137 THR A C 1
ATOM 1009 O O . THR A 1 137 ? -17.015 3.146 7.266 1.00 81.44 137 THR A O 1
ATOM 1012 N N . PHE A 1 138 ? -16.495 4.276 5.398 1.00 87.06 138 PHE A N 1
ATOM 1013 C CA . PHE A 1 138 ? -17.628 3.780 4.621 1.00 87.06 138 PHE A CA 1
ATOM 1014 C C . PHE A 1 138 ? -17.478 2.288 4.292 1.00 87.06 138 PHE A C 1
ATOM 1016 O O . PHE A 1 138 ? -18.402 1.513 4.536 1.00 87.06 138 PHE A O 1
ATOM 1023 N N . ILE A 1 139 ? -16.303 1.877 3.810 1.00 86.12 139 ILE A N 1
ATOM 1024 C CA . ILE A 1 139 ? -15.972 0.485 3.493 1.00 86.12 139 ILE A CA 1
ATOM 1025 C C . ILE A 1 139 ? -16.077 -0.383 4.745 1.00 86.12 139 ILE A C 1
ATOM 1027 O O . ILE A 1 139 ? -16.684 -1.442 4.668 1.00 86.12 139 ILE A O 1
ATOM 1031 N N . ALA A 1 140 ? -15.583 0.064 5.904 1.00 82.88 140 ALA A N 1
ATOM 1032 C CA . ALA A 1 140 ? -15.702 -0.683 7.158 1.00 82.88 140 ALA A CA 1
ATOM 1033 C C . ALA A 1 140 ? -17.171 -0.964 7.519 1.00 82.88 140 ALA A C 1
ATOM 1035 O O . ALA A 1 140 ? -17.544 -2.097 7.829 1.00 82.88 140 ALA A O 1
ATOM 1036 N N . LYS A 1 141 ? -18.036 0.051 7.397 1.00 83.94 141 LYS A N 1
ATOM 1037 C CA . LYS A 1 141 ? -19.478 -0.102 7.636 1.00 83.94 141 LYS A CA 1
ATOM 1038 C C . LYS A 1 141 ? -20.135 -1.028 6.608 1.00 83.94 141 LYS A C 1
ATOM 1040 O O . LYS A 1 141 ? -21.033 -1.800 6.946 1.00 83.94 141 LYS A O 1
ATOM 1045 N N . LEU A 1 142 ? -19.694 -0.955 5.356 1.00 85.38 142 LEU A N 1
ATOM 1046 C CA . LEU A 1 142 ? -20.210 -1.777 4.270 1.00 85.38 142 LEU A CA 1
ATOM 1047 C C . LEU A 1 142 ? -19.785 -3.247 4.415 1.00 85.38 142 LEU A C 1
ATOM 1049 O O . LEU A 1 142 ? -20.620 -4.129 4.232 1.00 85.38 142 LEU A O 1
ATOM 1053 N N . LEU A 1 143 ? -18.541 -3.501 4.826 1.00 84.88 143 LEU A N 1
ATOM 1054 C CA . LEU A 1 143 ? -17.984 -4.826 5.100 1.00 84.88 143 LEU A CA 1
ATOM 1055 C C . LEU A 1 143 ? -18.745 -5.532 6.229 1.00 84.88 143 LEU A C 1
ATOM 1057 O O . LEU A 1 143 ? -19.062 -6.713 6.109 1.00 84.88 143 LEU A O 1
ATOM 1061 N N . HIS A 1 144 ? -19.100 -4.790 7.286 1.00 79.56 144 HIS A N 1
ATOM 1062 C CA . HIS A 1 144 ? -19.901 -5.310 8.397 1.00 79.56 144 HIS A CA 1
ATOM 1063 C C . HIS A 1 144 ? -21.294 -5.772 7.940 1.00 79.56 144 HIS A C 1
ATOM 1065 O O . HIS A 1 144 ? -21.838 -6.740 8.463 1.00 79.56 144 HIS A O 1
ATOM 1071 N N . ARG A 1 145 ? -21.890 -5.092 6.952 1.00 79.56 145 ARG A N 1
ATOM 1072 C CA . ARG A 1 145 ? -23.217 -5.446 6.425 1.00 79.56 145 ARG A CA 1
ATOM 1073 C C . ARG A 1 145 ? -23.161 -6.509 5.323 1.00 79.56 145 ARG A C 1
ATOM 1075 O O . ARG A 1 145 ? -24.075 -7.315 5.210 1.00 79.56 145 ARG A O 1
ATOM 1082 N N . HIS A 1 146 ? -22.109 -6.508 4.512 1.00 87.19 146 HIS A N 1
ATOM 1083 C CA . HIS A 1 146 ? -21.980 -7.330 3.312 1.00 87.19 146 HIS A CA 1
ATOM 1084 C C . HIS A 1 146 ? -20.587 -7.966 3.248 1.00 87.19 146 HIS A C 1
ATOM 1086 O O . HIS A 1 146 ? -19.712 -7.540 2.493 1.00 87.19 146 HIS A O 1
ATOM 1092 N N . ARG A 1 147 ? -20.391 -9.044 4.016 1.00 80.31 147 ARG A N 1
ATOM 1093 C CA . ARG A 1 147 ? -19.112 -9.775 4.090 1.00 80.31 147 ARG A CA 1
ATOM 1094 C C . ARG A 1 147 ? -18.641 -10.353 2.749 1.00 80.31 147 ARG A C 1
ATOM 1096 O O . ARG A 1 147 ? -17.447 -10.567 2.571 1.00 80.31 147 ARG A O 1
ATOM 1103 N N . TRP A 1 148 ? -19.544 -10.555 1.786 1.00 86.38 148 TRP A N 1
ATOM 1104 C CA . TRP A 1 148 ? -19.191 -11.003 0.432 1.00 86.38 148 TRP A CA 1
ATOM 1105 C C . TRP A 1 148 ? -18.293 -10.001 -0.314 1.00 86.38 148 TRP A C 1
ATOM 1107 O O . TRP A 1 148 ? -17.482 -10.408 -1.141 1.00 86.38 148 TRP A O 1
ATOM 1117 N N . ILE A 1 149 ? -18.359 -8.709 0.027 1.00 87.75 149 ILE A N 1
ATOM 1118 C CA . ILE A 1 149 ? -17.535 -7.661 -0.596 1.00 87.75 149 ILE A CA 1
ATOM 1119 C C . ILE A 1 149 ? -16.049 -7.869 -0.285 1.00 87.75 149 ILE A C 1
ATOM 1121 O O . ILE A 1 149 ? -15.199 -7.575 -1.122 1.00 87.75 149 ILE A O 1
ATOM 1125 N N . ALA A 1 150 ? -15.726 -8.451 0.874 1.00 85.75 150 ALA A N 1
ATOM 1126 C CA . ALA A 1 150 ? -14.355 -8.807 1.229 1.00 85.75 150 ALA A CA 1
ATOM 1127 C C . ALA A 1 150 ? -13.754 -9.813 0.227 1.00 85.75 150 ALA A C 1
ATOM 1129 O O . ALA A 1 150 ? -12.605 -9.675 -0.185 1.00 85.75 150 ALA A O 1
ATOM 1130 N N . TYR A 1 151 ? -14.556 -10.787 -0.218 1.00 89.69 151 TYR A N 1
ATOM 1131 C CA . TYR A 1 151 ? -14.151 -11.771 -1.225 1.00 89.69 151 TYR A CA 1
ATOM 1132 C C . TYR A 1 151 ? -13.996 -11.149 -2.618 1.00 89.69 151 TYR A C 1
ATOM 1134 O O . TYR A 1 151 ? -13.127 -11.566 -3.378 1.00 89.69 151 TYR A O 1
ATOM 1142 N N . VAL A 1 152 ? -14.787 -10.123 -2.946 1.00 91.62 152 VAL A N 1
ATOM 1143 C CA . VAL A 1 152 ? -14.607 -9.360 -4.192 1.00 91.62 152 VAL A CA 1
ATOM 1144 C C . VAL A 1 152 ? -13.301 -8.574 -4.163 1.00 91.62 152 VAL A C 1
ATOM 1146 O O . VAL A 1 152 ? -12.532 -8.643 -5.116 1.00 91.62 152 VAL A O 1
ATOM 1149 N N . GLY A 1 153 ? -13.011 -7.880 -3.059 1.00 88.94 153 GLY A N 1
ATOM 1150 C CA . GLY A 1 153 ? -11.731 -7.190 -2.878 1.00 88.94 153 GLY A CA 1
ATOM 1151 C C . GLY A 1 153 ? -10.543 -8.148 -2.980 1.00 88.94 153 GLY A C 1
ATOM 1152 O O . GLY A 1 153 ? -9.578 -7.863 -3.683 1.00 88.94 153 GLY A O 1
ATOM 1153 N N . LEU A 1 154 ? -10.652 -9.327 -2.359 1.00 89.38 154 LEU A N 1
ATOM 1154 C CA . LEU A 1 154 ? -9.672 -10.405 -2.488 1.00 89.38 154 LEU A CA 1
ATOM 1155 C C . LEU A 1 154 ? -9.460 -10.829 -3.948 1.00 89.38 154 LEU A C 1
ATOM 1157 O O . LEU A 1 154 ? -8.318 -10.971 -4.371 1.00 89.38 154 LEU A O 1
ATOM 1161 N N . LEU A 1 155 ? -10.536 -11.012 -4.719 1.00 92.94 155 LEU A N 1
ATOM 1162 C CA . LEU A 1 155 ? -10.452 -11.406 -6.126 1.00 92.94 155 LEU A CA 1
ATOM 1163 C C . LEU A 1 155 ? -9.745 -10.342 -6.978 1.00 92.94 155 LEU A C 1
ATOM 1165 O O . LEU A 1 155 ? -8.928 -10.685 -7.830 1.00 92.94 155 LEU A O 1
ATOM 1169 N N . ILE A 1 156 ? -10.021 -9.060 -6.726 1.00 90.38 156 ILE A N 1
ATOM 1170 C CA . ILE A 1 156 ? -9.360 -7.944 -7.415 1.00 90.38 156 ILE A CA 1
ATOM 1171 C C . ILE A 1 156 ? -7.859 -7.937 -7.101 1.00 90.38 156 ILE A C 1
ATOM 1173 O O . ILE A 1 156 ? -7.044 -7.871 -8.018 1.00 90.38 156 ILE A O 1
ATOM 1177 N N . ILE A 1 157 ? -7.480 -8.056 -5.824 1.00 88.06 157 ILE A N 1
ATOM 1178 C CA . ILE A 1 157 ? -6.068 -8.091 -5.409 1.00 88.06 157 ILE A CA 1
ATOM 1179 C C . ILE A 1 157 ? -5.358 -9.312 -6.005 1.00 88.06 157 ILE A C 1
ATOM 1181 O O . ILE A 1 157 ? -4.237 -9.193 -6.496 1.00 88.06 157 ILE A O 1
ATOM 1185 N N . PHE A 1 158 ? -6.015 -10.474 -6.015 1.00 92.06 158 PHE A N 1
ATOM 1186 C CA . PHE A 1 158 ? -5.489 -11.681 -6.647 1.00 92.06 158 PHE A CA 1
ATOM 1187 C C . PHE A 1 158 ? -5.217 -11.471 -8.140 1.00 92.06 158 PHE A C 1
ATOM 1189 O O . PHE A 1 158 ? -4.142 -11.817 -8.624 1.00 92.06 158 PHE A O 1
ATOM 1196 N N . TYR A 1 159 ? -6.166 -10.865 -8.860 1.00 92.00 159 TYR A N 1
ATOM 1197 C CA . TYR A 1 159 ? -6.005 -10.545 -10.277 1.00 92.00 159 TYR A CA 1
ATOM 1198 C C . TYR A 1 159 ? -4.797 -9.628 -10.519 1.00 92.00 159 TYR A C 1
ATOM 1200 O O . TYR A 1 159 ? -3.976 -9.921 -11.387 1.00 92.00 159 TYR A O 1
ATOM 1208 N N . VAL A 1 160 ? -4.642 -8.567 -9.718 1.00 89.06 160 VAL A N 1
ATOM 1209 C CA . VAL A 1 160 ? -3.489 -7.653 -9.810 1.00 89.06 160 VAL A CA 1
ATOM 1210 C C . VAL A 1 160 ? -2.177 -8.391 -9.536 1.00 89.06 160 VAL A C 1
ATOM 1212 O O . VAL A 1 160 ? -1.214 -8.214 -10.277 1.00 89.06 160 VAL A O 1
ATOM 1215 N N . ALA A 1 161 ? -2.137 -9.262 -8.525 1.00 89.56 161 ALA A N 1
ATOM 1216 C CA . ALA A 1 161 ? -0.953 -10.061 -8.216 1.00 89.56 161 ALA A CA 1
ATOM 1217 C C . ALA A 1 161 ? -0.537 -10.949 -9.401 1.00 89.56 161 ALA A C 1
ATOM 1219 O O . ALA A 1 161 ? 0.642 -11.009 -9.748 1.00 89.56 161 ALA A O 1
ATOM 1220 N N . VAL A 1 162 ? -1.502 -11.607 -10.050 1.00 92.25 162 VAL A N 1
ATOM 1221 C CA . VAL A 1 162 ? -1.250 -12.461 -11.219 1.00 92.25 162 VAL A CA 1
ATOM 1222 C C . VAL A 1 162 ? -0.793 -11.643 -12.431 1.00 92.25 162 VAL A C 1
ATOM 1224 O O . VAL A 1 162 ? 0.184 -12.030 -13.071 1.00 92.25 162 VAL A O 1
ATOM 1227 N N . ASP A 1 163 ? -1.436 -10.509 -12.729 1.00 88.69 163 ASP A N 1
ATOM 1228 C CA . ASP A 1 163 ? -1.016 -9.605 -13.816 1.00 88.69 163 ASP A CA 1
ATOM 1229 C C . ASP A 1 163 ? 0.416 -9.090 -13.590 1.00 88.69 163 ASP A C 1
ATOM 1231 O O . ASP A 1 163 ? 1.234 -9.103 -14.512 1.00 88.69 163 ASP A O 1
ATOM 1235 N N . MET A 1 164 ? 0.766 -8.744 -12.348 1.00 87.12 164 MET A N 1
ATOM 1236 C CA . MET A 1 164 ? 2.128 -8.360 -11.984 1.00 87.12 164 MET A CA 1
ATOM 1237 C C . MET A 1 164 ? 3.126 -9.504 -12.173 1.00 87.12 164 MET A C 1
ATOM 1239 O O . MET A 1 164 ? 4.187 -9.298 -12.753 1.00 87.12 164 MET A O 1
ATOM 1243 N N . ILE A 1 165 ? 2.799 -10.724 -11.745 1.00 90.00 165 ILE A N 1
ATOM 1244 C CA . ILE A 1 165 ? 3.676 -11.882 -11.970 1.00 90.00 165 ILE A CA 1
ATOM 1245 C C . ILE A 1 165 ? 3.877 -12.118 -13.469 1.00 90.00 165 ILE A C 1
ATOM 1247 O O . ILE A 1 165 ? 5.007 -12.331 -13.903 1.00 90.00 165 ILE A O 1
ATOM 1251 N N . TYR A 1 166 ? 2.812 -12.038 -14.268 1.00 90.12 166 TYR A N 1
ATOM 1252 C CA . TYR A 1 166 ? 2.887 -12.241 -15.712 1.00 90.12 166 TYR A CA 1
ATOM 1253 C C . TYR A 1 166 ? 3.774 -11.191 -16.393 1.00 90.12 166 TYR A C 1
ATOM 1255 O O . TYR A 1 166 ? 4.718 -11.546 -17.098 1.00 90.12 166 TYR A O 1
ATOM 1263 N N . ARG A 1 167 ? 3.533 -9.899 -16.134 1.00 85.44 167 ARG A N 1
ATOM 1264 C CA . ARG A 1 167 ? 4.352 -8.806 -16.686 1.00 85.44 167 ARG A CA 1
ATOM 1265 C C . ARG A 1 167 ? 5.804 -8.904 -16.234 1.00 85.44 167 ARG A C 1
ATOM 1267 O O . ARG A 1 167 ? 6.704 -8.759 -17.054 1.00 85.44 167 ARG A O 1
ATOM 1274 N N . GLY A 1 168 ? 6.023 -9.193 -14.953 1.00 85.75 168 GLY A N 1
ATOM 1275 C CA . GLY A 1 168 ? 7.357 -9.328 -14.383 1.00 85.75 168 GLY A CA 1
ATOM 1276 C C . GLY A 1 168 ? 8.114 -10.522 -14.964 1.00 85.75 168 GLY A C 1
ATOM 1277 O O . GLY A 1 168 ? 9.301 -10.412 -15.247 1.00 85.75 168 GLY A O 1
ATOM 1278 N N . ALA A 1 169 ? 7.438 -11.647 -15.206 1.00 86.44 169 ALA A N 1
ATOM 1279 C CA . ALA A 1 169 ? 8.039 -12.810 -15.851 1.00 86.44 169 ALA A CA 1
ATOM 1280 C C . ALA A 1 169 ? 8.435 -12.514 -17.306 1.00 86.44 169 ALA A C 1
ATOM 1282 O O . ALA A 1 169 ? 9.540 -12.865 -17.713 1.00 86.44 169 ALA A O 1
ATOM 1283 N N . VAL A 1 170 ? 7.577 -11.823 -18.067 1.00 84.50 170 VAL A N 1
ATOM 1284 C CA . VAL A 1 170 ? 7.870 -11.402 -19.450 1.00 84.50 170 VAL A CA 1
ATOM 1285 C C . VAL A 1 170 ? 9.050 -10.426 -19.506 1.00 84.50 170 VAL A C 1
ATOM 1287 O O . VAL A 1 170 ? 9.873 -10.521 -20.410 1.00 84.50 170 VAL A O 1
ATOM 1290 N N . GLU A 1 171 ? 9.170 -9.519 -18.536 1.00 80.94 171 GLU A N 1
ATOM 1291 C CA . GLU A 1 171 ? 10.281 -8.563 -18.438 1.00 80.94 171 GLU A CA 1
ATOM 1292 C C . GLU A 1 171 ? 11.624 -9.242 -18.098 1.00 80.94 171 GLU A C 1
ATOM 1294 O O . GLU A 1 171 ? 12.680 -8.867 -18.616 1.00 80.94 171 GLU A O 1
ATOM 1299 N N . VAL A 1 172 ? 11.591 -10.284 -17.262 1.00 81.69 172 VAL A N 1
ATOM 1300 C CA . VAL A 1 172 ? 12.778 -11.047 -16.837 1.00 81.69 172 VAL A CA 1
ATOM 1301 C C . VAL A 1 172 ? 13.231 -12.056 -17.899 1.00 81.69 172 VAL A C 1
ATOM 1303 O O . VAL A 1 172 ? 14.433 -12.261 -18.069 1.00 81.69 172 VAL A O 1
ATOM 1306 N N . TRP A 1 173 ? 12.298 -12.658 -18.645 1.00 74.75 173 TRP A N 1
ATOM 1307 C CA . TRP A 1 173 ? 12.569 -13.697 -19.649 1.00 74.75 173 TRP A CA 1
ATOM 1308 C C . TRP A 1 173 ? 13.712 -13.367 -20.636 1.00 74.75 173 TRP A C 1
ATOM 1310 O O . TRP A 1 173 ? 14.631 -14.179 -20.754 1.00 74.75 173 TRP A O 1
ATOM 1320 N N . PRO A 1 174 ? 13.749 -12.195 -21.308 1.00 75.00 174 PRO A N 1
ATOM 1321 C CA . PRO A 1 174 ? 14.834 -11.863 -22.236 1.00 75.00 174 PRO A CA 1
ATOM 1322 C C . PRO A 1 174 ? 16.192 -11.645 -21.545 1.00 75.00 174 PRO A C 1
ATOM 1324 O O . PRO A 1 174 ? 17.227 -11.945 -22.135 1.00 75.00 174 PRO A O 1
ATOM 1327 N N . HIS A 1 175 ? 16.209 -11.182 -20.292 1.00 70.12 175 HIS A N 1
ATOM 1328 C CA . HIS A 1 175 ? 17.444 -10.950 -19.533 1.00 70.12 175 HIS A CA 1
ATOM 1329 C C . HIS A 1 175 ? 18.075 -12.255 -19.034 1.00 70.12 175 HIS A C 1
ATOM 1331 O O . HIS A 1 175 ? 19.296 -12.379 -19.003 1.00 70.12 175 HIS A O 1
ATOM 1337 N N . VAL A 1 176 ? 17.253 -13.249 -18.687 1.00 62.91 176 VAL A N 1
ATOM 1338 C CA . VAL A 1 176 ? 17.729 -14.590 -18.312 1.00 62.91 176 VAL A CA 1
ATOM 1339 C C . VAL A 1 176 ? 18.244 -15.342 -19.539 1.00 62.91 176 VAL A C 1
ATOM 1341 O O . VAL A 1 176 ? 19.293 -15.973 -19.468 1.00 62.91 176 VAL A O 1
ATOM 1344 N N . ASN A 1 177 ? 17.570 -15.223 -20.686 1.00 60.16 177 ASN A N 1
ATOM 1345 C CA . ASN A 1 177 ? 18.000 -15.891 -21.916 1.00 60.16 177 ASN A CA 1
ATOM 1346 C C . ASN A 1 177 ? 19.299 -15.300 -22.502 1.00 60.16 177 ASN A C 1
ATOM 1348 O O . ASN A 1 177 ? 20.066 -16.031 -23.116 1.00 60.16 177 ASN A O 1
ATOM 1352 N N . GLY A 1 178 ? 19.568 -14.004 -22.293 1.00 55.56 178 GLY A N 1
ATOM 1353 C CA . GLY A 1 178 ? 20.822 -13.350 -22.697 1.00 55.56 178 GLY A CA 1
ATOM 1354 C C . GLY A 1 178 ? 22.006 -13.548 -21.740 1.00 55.56 178 GLY A C 1
ATOM 1355 O O . GLY A 1 178 ? 23.125 -13.213 -22.101 1.00 55.56 178 GLY A O 1
ATOM 1356 N N . ALA A 1 179 ? 21.783 -14.075 -20.530 1.00 52.25 179 ALA A N 1
ATOM 1357 C CA . ALA A 1 179 ? 22.847 -14.432 -19.582 1.00 52.25 179 ALA A CA 1
ATOM 1358 C C . ALA A 1 179 ? 23.255 -15.918 -19.665 1.00 52.25 179 ALA A C 1
ATOM 1360 O O . ALA A 1 179 ? 24.233 -16.326 -19.040 1.00 52.25 179 ALA A O 1
ATOM 1361 N N . VAL A 1 180 ? 22.482 -16.726 -20.399 1.00 50.62 180 VAL A N 1
ATOM 1362 C CA . VAL A 1 180 ? 22.667 -18.180 -20.562 1.00 50.62 180 VAL A CA 1
ATOM 1363 C C . VAL A 1 180 ? 23.116 -18.548 -21.993 1.00 50.62 180 VAL A C 1
ATOM 1365 O O . VAL A 1 180 ? 23.404 -19.713 -22.256 1.00 50.62 180 VAL A O 1
ATOM 1368 N N . GLY A 1 181 ? 23.227 -17.574 -22.905 1.00 40.16 181 GLY A N 1
ATOM 1369 C CA . GLY A 1 181 ? 23.809 -17.725 -24.249 1.00 40.16 181 GLY A CA 1
ATOM 1370 C C . GLY A 1 181 ? 25.057 -16.874 -24.420 1.00 40.16 181 GLY A C 1
ATOM 1371 O O . GLY A 1 181 ? 25.945 -17.312 -25.182 1.00 40.16 181 GLY A O 1
#

Sequence (181 aa):
AEQRKKAILLGVVAATVLRIGFAAITVKLLAIVGLLLAGGILLLWVCWKMYRELRTSHADELEATEALSNSDLNNDQAVAGKTKRKTLGQAALQIVVADVSMSLDNVLAVAGAARDHFPVLIIGLVLSIALMGLAATFIAKLLHRHRWIAYVGLLIIFYVAVDMIYRGAVEVWPHVNGAVG

Secondary structure (DSSP, 8-state):
-HHHHHHHHHHHHHHHHHHHHHHHHHHHHTTSTTHHHHHHHHHHHHHHHHHHHHHS-SHHHHHHHHHHHT--SS-S-----------HHHHHHHHHHHHHHHHHHHHHHHHHHSTT-HHHHHHHHHHHHHHHHHHHHHHHHHHHH-THHHHHHHHHHHHHHHHHHHHHHHHHHHHHHTT--

Foldseek 3Di:
DVVVVVVVVVVLVVLLVVLLVLLVVVVVVVVDQLVLLVLLVLLLVVLVVLVVVLVPPDPVVVLVVCQVPVDDPPPPPCNDPDDDPQDPVNVVVVVVSVSNNVSSLQSCVLCVVQPPDPVSSSVSSVVVSVCCVVCVVVVVVVCVVCVVVSVVVSVVSNVSSVVSNVVSCVRCVVVVVVVVD

Radius of gyration: 20.16 Å; chains: 1; bounding box: 47×38×56 Å